Protein AF-A0A8D8I7S5-F1 (afdb_monomer_lite)

Structure (mmCIF, N/CA/C/O backbone):
data_AF-A0A8D8I7S5-F1
#
_entry.id   AF-A0A8D8I7S5-F1
#
loop_
_atom_site.group_PDB
_atom_site.id
_atom_site.type_symbol
_atom_site.label_atom_id
_atom_site.label_alt_id
_atom_site.label_comp_id
_atom_site.label_asym_id
_atom_site.label_entity_id
_atom_site.label_seq_id
_atom_site.pdbx_PDB_ins_code
_atom_site.Cartn_x
_atom_site.Cartn_y
_atom_site.Cartn_z
_atom_site.occupancy
_atom_site.B_iso_or_equiv
_atom_site.auth_seq_id
_atom_site.auth_comp_id
_atom_site.auth_asym_id
_atom_site.auth_atom_id
_atom_site.pdbx_PDB_model_num
ATOM 1 N N . MET A 1 1 ? 50.660 18.533 -32.982 1.00 41.81 1 MET A N 1
ATOM 2 C CA . MET A 1 1 ? 51.130 17.222 -33.464 1.00 41.81 1 MET A CA 1
ATOM 3 C C . MET A 1 1 ? 51.616 17.442 -34.878 1.00 41.81 1 MET A C 1
ATOM 5 O O . MET A 1 1 ? 50.809 17.515 -35.797 1.00 41.81 1 MET A O 1
ATOM 9 N N . ASP A 1 2 ? 52.911 17.712 -34.983 1.00 42.00 2 ASP A N 1
ATOM 10 C CA . ASP A 1 2 ? 53.654 17.982 -36.212 1.00 42.00 2 ASP A CA 1
ATOM 11 C C . ASP A 1 2 ? 53.685 16.756 -37.144 1.00 42.00 2 ASP A C 1
ATOM 13 O O . ASP A 1 2 ? 53.587 15.625 -36.659 1.00 42.00 2 ASP A O 1
ATOM 17 N N . PRO A 1 3 ? 53.847 16.930 -38.469 1.00 50.28 3 PRO A N 1
ATOM 18 C CA . PRO A 1 3 ? 54.167 15.818 -39.353 1.00 50.28 3 PRO A CA 1
ATOM 19 C C . PRO A 1 3 ? 55.664 15.472 -39.234 1.00 50.28 3 PRO A C 1
ATOM 21 O O . PRO A 1 3 ? 56.493 16.382 -39.147 1.00 50.28 3 PRO A O 1
ATOM 24 N N . PRO A 1 4 ? 56.060 14.187 -39.267 1.00 52.94 4 PRO A N 1
ATOM 25 C CA . PRO A 1 4 ? 57.466 13.832 -39.286 1.00 52.94 4 PRO A CA 1
ATOM 26 C C . PRO A 1 4 ? 58.038 14.032 -40.690 1.00 52.94 4 PRO A C 1
ATOM 28 O O . PRO A 1 4 ? 57.607 13.425 -41.672 1.00 52.94 4 PRO A O 1
ATOM 31 N N . SER A 1 5 ? 59.065 14.868 -40.756 1.00 45.03 5 SER A N 1
ATOM 32 C CA . SER A 1 5 ? 60.073 14.893 -41.806 1.00 45.03 5 SER A CA 1
ATOM 33 C C . SER A 1 5 ? 60.711 13.506 -41.921 1.00 45.03 5 SER A C 1
ATOM 35 O O . SER A 1 5 ? 61.225 12.973 -40.940 1.00 45.03 5 SER A O 1
ATOM 37 N N . SER A 1 6 ? 60.717 12.915 -43.112 1.00 48.84 6 SER A N 1
ATOM 38 C CA . SER A 1 6 ? 61.548 11.748 -43.420 1.00 48.84 6 SER A CA 1
ATOM 39 C C . SER A 1 6 ? 62.322 12.023 -44.698 1.00 48.84 6 SER A C 1
ATOM 41 O O . SER A 1 6 ? 61.840 11.858 -45.813 1.00 48.84 6 SER A O 1
ATOM 43 N N . THR A 1 7 ? 63.541 12.508 -44.495 1.00 42.69 7 THR A N 1
ATOM 44 C CA . THR A 1 7 ? 64.638 12.453 -45.454 1.00 42.69 7 THR A CA 1
ATOM 45 C C . THR A 1 7 ? 65.038 10.996 -45.670 1.00 42.69 7 THR A C 1
ATOM 47 O O . THR A 1 7 ? 65.404 10.302 -44.723 1.00 42.69 7 THR A O 1
ATOM 50 N N . SER A 1 8 ? 65.020 10.538 -46.916 1.00 37.44 8 SER A N 1
ATOM 51 C CA . SER A 1 8 ? 65.757 9.351 -47.350 1.00 37.44 8 SER A CA 1
ATOM 52 C C . SER A 1 8 ? 66.456 9.702 -48.653 1.00 37.44 8 SER A C 1
ATOM 54 O O . SER A 1 8 ? 65.842 9.874 -49.701 1.00 37.44 8 SER A O 1
ATOM 56 N N . SER A 1 9 ? 67.756 9.920 -48.522 1.00 43.44 9 SER A N 1
ATOM 57 C CA . SER A 1 9 ? 68.721 10.058 -49.597 1.00 43.44 9 SER A CA 1
ATOM 58 C C . SER A 1 9 ? 69.155 8.668 -50.050 1.00 43.44 9 SER A C 1
ATOM 60 O O . SER A 1 9 ? 69.843 7.979 -49.302 1.00 43.44 9 SER A O 1
ATOM 62 N N . GLU A 1 10 ? 68.813 8.299 -51.281 1.00 41.81 10 GLU A N 1
ATOM 63 C CA . GLU A 1 10 ? 69.482 7.232 -52.023 1.00 41.81 10 GLU A CA 1
ATOM 64 C C . GLU A 1 10 ? 69.992 7.815 -53.345 1.00 41.81 10 GLU A C 1
ATOM 66 O O . GLU A 1 10 ? 69.226 8.243 -54.210 1.00 41.81 10 GLU A O 1
ATOM 71 N N . GLN A 1 11 ? 71.318 7.886 -53.464 1.00 45.81 11 GLN A N 1
ATOM 72 C CA . GLN A 1 11 ? 72.000 7.948 -54.748 1.00 45.81 11 GLN A CA 1
ATOM 73 C C . GLN A 1 11 ? 71.888 6.565 -55.393 1.00 45.81 11 GLN A C 1
ATOM 75 O O . GLN A 1 11 ? 72.398 5.600 -54.832 1.00 45.81 11 GLN A O 1
ATOM 80 N N . ASP A 1 12 ? 71.311 6.484 -56.590 1.00 39.25 12 ASP A N 1
ATOM 81 C CA . ASP A 1 12 ? 71.663 5.423 -57.528 1.00 39.25 12 ASP A CA 1
ATOM 82 C C . ASP A 1 12 ? 71.758 5.970 -58.960 1.00 39.25 12 ASP A C 1
ATOM 84 O O . ASP A 1 12 ? 70.989 6.814 -59.420 1.00 39.25 12 ASP A O 1
ATOM 88 N N . SER A 1 13 ? 72.816 5.497 -59.595 1.00 41.94 13 SER A N 1
ATOM 89 C CA . SER A 1 13 ? 73.336 5.688 -60.936 1.00 41.94 13 SER A CA 1
ATOM 90 C C . SER A 1 13 ? 72.348 6.092 -62.048 1.00 41.94 13 SER A C 1
ATOM 92 O O . SER A 1 13 ? 71.345 5.449 -62.355 1.00 41.94 13 SER A O 1
ATOM 94 N N . GLY A 1 14 ? 72.720 7.165 -62.754 1.00 45.75 14 GLY A N 1
ATOM 95 C CA . GLY A 1 14 ? 72.076 7.632 -63.977 1.00 45.75 14 GLY A CA 1
ATOM 96 C C . GLY A 1 14 ? 72.322 6.707 -65.170 1.00 45.75 14 GLY A C 1
ATOM 97 O O . GLY A 1 14 ? 73.132 7.012 -66.039 1.00 45.75 14 GLY A O 1
ATOM 98 N N . ALA A 1 15 ? 71.559 5.623 -65.267 1.00 48.97 15 ALA A N 1
ATOM 99 C CA . ALA A 1 15 ? 71.174 5.071 -66.559 1.00 48.97 15 ALA A CA 1
ATOM 100 C C . ALA A 1 15 ? 69.900 5.802 -67.001 1.00 48.97 15 ALA A C 1
ATOM 102 O O . ALA A 1 15 ? 68.868 5.709 -66.334 1.00 48.97 15 ALA A O 1
ATOM 103 N N . LYS A 1 16 ? 69.950 6.549 -68.115 1.00 54.25 16 LYS A N 1
ATOM 104 C CA . LYS A 1 16 ? 68.737 7.062 -68.773 1.00 54.25 16 LYS A CA 1
ATOM 105 C C . LYS A 1 16 ? 67.875 5.850 -69.132 1.00 54.25 16 LYS A C 1
ATOM 107 O O . LYS A 1 16 ? 68.106 5.221 -70.160 1.00 54.25 16 LYS A O 1
ATOM 112 N N . LYS A 1 17 ? 66.926 5.480 -68.265 1.00 58.22 17 LYS A N 1
ATOM 113 C CA . LYS A 1 17 ? 65.910 4.475 -68.582 1.00 58.22 17 LYS A CA 1
ATOM 114 C C . LYS A 1 17 ? 65.211 4.990 -69.835 1.00 58.22 17 LYS A C 1
ATOM 116 O O . LYS A 1 17 ? 64.560 6.031 -69.764 1.00 58.22 17 LYS A O 1
ATOM 121 N N . ALA A 1 18 ? 65.425 4.316 -70.970 1.00 64.31 18 ALA A N 1
ATOM 122 C CA . ALA A 1 18 ? 64.703 4.592 -72.207 1.00 64.31 18 ALA A CA 1
ATOM 123 C C . ALA A 1 18 ? 63.224 4.721 -71.844 1.00 64.31 18 ALA A C 1
ATOM 125 O O . ALA A 1 18 ? 62.710 3.887 -71.083 1.00 64.31 18 ALA A O 1
ATOM 126 N N . SER A 1 19 ? 62.572 5.801 -72.280 1.00 69.88 19 SER A N 1
ATOM 127 C CA . SER A 1 19 ? 61.189 6.014 -71.893 1.00 69.88 19 SER A CA 1
ATOM 128 C C . SER A 1 19 ? 60.391 4.793 -72.356 1.00 69.88 19 SER A C 1
ATOM 130 O O . SER A 1 19 ? 60.697 4.214 -73.405 1.00 69.88 19 SER A O 1
ATOM 132 N N . PRO A 1 20 ? 59.360 4.365 -71.609 1.00 68.38 20 PRO A N 1
ATOM 133 C CA . PRO A 1 20 ? 58.564 3.187 -71.955 1.00 68.38 20 PRO A CA 1
ATOM 134 C C . PRO A 1 20 ? 57.913 3.256 -73.347 1.00 68.38 20 PRO A C 1
ATOM 136 O O . PRO A 1 20 ? 57.238 2.303 -73.745 1.00 68.38 20 PRO A O 1
ATOM 139 N N . PHE A 1 21 ? 58.051 4.385 -74.040 1.00 75.69 21 PHE A N 1
ATOM 140 C CA . PHE A 1 21 ? 57.517 4.692 -75.352 1.00 75.69 21 PHE A CA 1
ATOM 141 C C . PHE A 1 21 ? 58.598 4.816 -76.443 1.00 75.69 21 PHE A C 1
ATOM 143 O O . PHE A 1 21 ? 58.245 4.773 -77.616 1.00 75.69 21 PHE A O 1
ATOM 150 N N . ASP A 1 22 ? 59.888 4.908 -76.088 1.00 75.06 22 ASP A N 1
ATOM 151 C CA . ASP A 1 22 ? 60.973 5.300 -77.012 1.00 75.06 22 ASP A CA 1
ATOM 152 C C . ASP A 1 22 ? 61.321 4.228 -78.062 1.00 75.06 22 ASP A C 1
ATOM 154 O O . ASP A 1 22 ? 61.833 4.558 -79.126 1.00 75.06 22 ASP A O 1
ATOM 158 N N . ASN A 1 23 ? 60.998 2.956 -77.799 1.00 71.94 23 ASN A N 1
ATOM 159 C CA . ASN A 1 23 ? 61.255 1.825 -78.707 1.00 71.94 23 ASN A CA 1
ATOM 160 C C . ASN A 1 23 ? 59.983 1.289 -79.400 1.00 71.94 23 ASN A C 1
ATOM 162 O O . ASN A 1 23 ? 60.001 0.183 -79.941 1.00 71.94 23 ASN A O 1
ATOM 166 N N . LEU A 1 24 ? 58.858 2.015 -79.349 1.00 78.12 24 LEU A N 1
ATOM 167 C CA . LEU A 1 24 ? 57.583 1.569 -79.928 1.00 78.12 24 LEU A CA 1
ATOM 168 C C . LEU A 1 24 ? 57.337 2.196 -81.306 1.00 78.12 24 LEU A C 1
ATOM 170 O O . LEU A 1 24 ? 57.455 3.407 -81.482 1.00 78.12 24 LEU A O 1
ATOM 174 N N . GLY A 1 25 ? 56.904 1.380 -82.272 1.00 80.50 25 GLY A N 1
ATOM 175 C CA . GLY A 1 25 ? 56.315 1.884 -83.514 1.00 80.50 25 GLY A CA 1
ATOM 176 C C . GLY A 1 25 ? 54.975 2.586 -83.255 1.00 80.50 25 GLY A C 1
ATOM 177 O O . GLY A 1 25 ? 54.338 2.380 -82.220 1.00 80.50 25 GLY A O 1
ATOM 178 N N . ARG A 1 26 ? 54.512 3.401 -84.213 1.00 83.38 26 ARG A N 1
ATOM 179 C CA . ARG A 1 26 ? 53.273 4.200 -84.102 1.00 83.38 26 ARG A CA 1
ATOM 180 C C . ARG A 1 26 ? 52.069 3.390 -83.601 1.00 83.38 26 ARG A C 1
ATOM 182 O O . ARG A 1 26 ? 51.351 3.854 -82.718 1.00 83.38 26 ARG A O 1
ATOM 189 N N . ASP A 1 27 ? 51.860 2.188 -84.129 1.00 85.44 27 ASP A N 1
ATOM 190 C CA . ASP A 1 27 ? 50.697 1.362 -83.780 1.00 85.44 27 ASP A CA 1
ATOM 191 C C . ASP A 1 27 ? 50.785 0.768 -82.369 1.00 85.44 27 ASP A C 1
ATOM 193 O O . ASP A 1 27 ? 49.776 0.688 -81.663 1.00 85.44 27 ASP A O 1
ATOM 197 N N . ASP A 1 28 ? 51.983 0.409 -81.907 1.00 86.12 28 ASP A N 1
ATOM 198 C CA . ASP A 1 28 ? 52.177 -0.124 -80.556 1.00 86.12 28 ASP A CA 1
ATOM 199 C C . ASP A 1 28 ? 52.129 0.979 -79.497 1.00 86.12 28 ASP A C 1
ATOM 201 O O . ASP A 1 28 ? 51.603 0.766 -78.400 1.00 86.12 28 ASP A O 1
ATOM 205 N N . LEU A 1 29 ? 52.562 2.193 -79.851 1.00 87.06 29 LEU A N 1
ATOM 206 C CA . LEU A 1 29 ? 52.345 3.384 -79.037 1.00 87.06 29 LEU A CA 1
ATOM 207 C C . LEU A 1 29 ? 50.843 3.659 -78.856 1.00 87.06 29 LEU A C 1
ATOM 209 O O . LEU A 1 29 ? 50.379 3.836 -77.730 1.00 87.06 29 LEU A O 1
ATOM 213 N N . VAL A 1 30 ? 50.056 3.604 -79.938 1.00 87.88 30 VAL A N 1
ATOM 214 C CA . VAL A 1 30 ? 48.593 3.775 -79.883 1.00 87.88 30 VAL A CA 1
ATOM 215 C C . VAL A 1 30 ? 47.930 2.701 -79.015 1.00 87.88 30 VAL A C 1
ATOM 217 O O . VAL A 1 30 ? 47.078 3.031 -78.186 1.00 87.88 30 VAL A O 1
ATOM 220 N N . LYS A 1 31 ? 48.323 1.425 -79.145 1.00 89.00 31 LYS A N 1
ATOM 221 C CA . LYS A 1 31 ? 47.815 0.341 -78.282 1.00 89.00 31 LYS A CA 1
ATOM 222 C C . LYS A 1 31 ? 48.128 0.597 -76.809 1.00 89.00 31 LYS A C 1
ATOM 224 O O . LYS A 1 31 ? 47.247 0.437 -75.964 1.00 89.00 31 LYS A O 1
ATOM 229 N N . LYS A 1 32 ? 49.346 1.044 -76.493 1.00 89.94 32 LYS A N 1
ATOM 230 C CA . LYS A 1 32 ? 49.762 1.344 -75.117 1.00 89.94 32 LYS A CA 1
ATOM 231 C C . LYS A 1 32 ? 48.997 2.531 -74.531 1.00 89.94 32 LYS A C 1
ATOM 233 O O . LYS A 1 32 ? 48.517 2.440 -73.403 1.00 89.94 32 LYS A O 1
ATOM 238 N N . CYS A 1 33 ? 48.795 3.597 -75.305 1.00 90.69 33 CYS A N 1
ATOM 239 C CA . CYS A 1 33 ? 47.968 4.736 -74.901 1.00 90.69 33 CYS A CA 1
ATOM 240 C C . CYS A 1 33 ? 46.504 4.335 -74.663 1.00 90.69 33 CYS A C 1
ATOM 242 O O . CYS A 1 33 ? 45.917 4.755 -73.668 1.00 90.69 33 CYS A O 1
ATOM 244 N N . ARG A 1 34 ? 45.922 3.473 -75.512 1.00 91.50 34 ARG A N 1
ATOM 245 C CA . ARG A 1 34 ? 44.573 2.919 -75.283 1.00 91.50 34 ARG A CA 1
ATOM 246 C C . ARG A 1 34 ? 44.507 2.067 -74.013 1.00 91.50 34 ARG A C 1
ATOM 248 O O . ARG A 1 34 ? 43.542 2.181 -73.265 1.00 91.50 34 ARG A O 1
ATOM 255 N N . GLY A 1 35 ? 45.533 1.257 -73.743 1.00 93.31 35 GLY A N 1
ATOM 256 C CA . GLY A 1 35 ? 45.635 0.469 -72.512 1.00 93.31 35 GLY A CA 1
ATOM 257 C C . GLY A 1 35 ? 45.687 1.343 -71.256 1.00 93.31 35 GLY A C 1
ATOM 258 O O . GLY A 1 35 ? 44.913 1.128 -70.326 1.00 93.31 35 GLY A O 1
ATOM 259 N N . LEU A 1 36 ? 46.535 2.377 -71.253 1.00 93.00 36 LEU A N 1
ATOM 260 C CA . LEU A 1 36 ? 46.626 3.345 -70.154 1.00 93.00 36 LEU A CA 1
ATOM 261 C C . LEU A 1 36 ? 45.322 4.124 -69.959 1.00 93.00 36 LEU A C 1
ATOM 263 O O . LEU A 1 36 ? 44.901 4.323 -68.822 1.00 93.00 36 LEU A O 1
ATOM 267 N N . LEU A 1 37 ? 44.649 4.508 -71.048 1.00 94.19 37 LEU A N 1
ATOM 268 C CA . LEU A 1 37 ? 43.337 5.150 -70.984 1.00 94.19 37 LEU A CA 1
ATOM 269 C C . LEU A 1 37 ? 42.291 4.227 -70.344 1.00 94.19 37 LEU A C 1
ATOM 271 O O . LEU A 1 37 ? 41.546 4.667 -69.473 1.00 94.19 37 LEU A O 1
ATOM 275 N N . GLY A 1 38 ? 42.267 2.945 -70.720 1.00 96.12 38 GLY A N 1
ATOM 276 C CA . GLY A 1 38 ? 41.370 1.957 -70.118 1.00 96.12 38 GLY A CA 1
ATOM 277 C C . GLY A 1 38 ? 41.642 1.738 -68.626 1.00 96.12 38 GLY A C 1
ATOM 278 O O . GLY A 1 38 ? 40.706 1.633 -67.836 1.00 96.12 38 GLY A O 1
ATOM 279 N N . ILE A 1 39 ? 42.914 1.727 -68.214 1.00 94.88 39 ILE A N 1
ATOM 280 C CA . ILE A 1 39 ? 43.300 1.653 -66.796 1.00 94.88 39 ILE A CA 1
ATOM 281 C C . ILE A 1 39 ? 42.855 2.916 -66.049 1.00 94.88 39 ILE A C 1
ATOM 283 O O . ILE A 1 39 ? 42.260 2.810 -64.980 1.00 94.88 39 ILE A O 1
ATOM 287 N N . ALA A 1 40 ? 43.081 4.103 -66.618 1.00 95.19 40 ALA A N 1
ATOM 288 C CA . ALA A 1 40 ? 42.669 5.370 -66.019 1.00 95.19 40 ALA A CA 1
ATOM 289 C C . ALA A 1 40 ? 41.142 5.471 -65.865 1.00 95.19 40 ALA A C 1
ATOM 291 O O . ALA A 1 40 ? 40.659 5.933 -64.833 1.00 95.19 40 ALA A O 1
ATOM 292 N N . GLN A 1 41 ? 40.375 4.994 -66.852 1.00 96.25 41 GLN A N 1
ATOM 293 C CA . GLN A 1 41 ? 38.913 4.919 -66.770 1.00 96.25 41 GLN A CA 1
ATOM 294 C C . GLN A 1 41 ? 38.454 3.988 -65.642 1.00 96.25 41 GLN A C 1
ATOM 296 O O . GLN A 1 41 ? 37.620 4.391 -64.836 1.00 96.25 41 GLN A O 1
ATOM 301 N N . LYS A 1 42 ? 39.041 2.788 -65.530 1.00 96.69 42 LYS A N 1
ATOM 302 C CA . LYS A 1 42 ? 38.743 1.852 -64.430 1.00 96.69 42 LYS A CA 1
ATOM 303 C C . LYS A 1 42 ? 39.116 2.425 -63.061 1.00 96.69 42 LYS A C 1
ATOM 305 O O . LYS A 1 42 ? 38.352 2.280 -62.116 1.00 96.69 42 LYS A O 1
ATOM 310 N N . ALA A 1 43 ? 40.254 3.110 -62.955 1.00 95.69 43 ALA A N 1
ATOM 311 C CA . ALA A 1 43 ? 40.675 3.765 -61.718 1.00 95.69 43 ALA A CA 1
ATOM 312 C C . ALA A 1 43 ? 39.731 4.912 -61.321 1.00 95.69 43 ALA A C 1
ATOM 314 O O . ALA A 1 43 ? 39.419 5.065 -60.142 1.00 95.69 43 ALA A O 1
ATOM 315 N N . LYS A 1 44 ? 39.241 5.692 -62.297 1.00 97.00 44 LYS A N 1
ATOM 316 C CA . LYS A 1 44 ? 38.218 6.717 -62.057 1.00 97.00 44 LYS A CA 1
ATOM 317 C C . LYS A 1 44 ? 36.920 6.086 -61.553 1.00 97.00 44 LYS A C 1
ATOM 319 O O . LYS A 1 44 ? 36.420 6.521 -60.527 1.00 97.00 44 LYS A O 1
ATOM 324 N N . GLN A 1 45 ? 36.427 5.047 -62.225 1.00 97.00 45 GLN A N 1
ATOM 325 C CA . GLN A 1 45 ? 35.210 4.352 -61.811 1.00 97.00 45 GLN A CA 1
ATOM 326 C C . GLN A 1 45 ? 35.331 3.799 -60.382 1.00 97.00 45 GLN A C 1
ATOM 328 O O . GLN A 1 45 ? 34.472 4.077 -59.554 1.00 97.00 45 GLN A O 1
ATOM 333 N N . ALA A 1 46 ? 36.427 3.105 -60.061 1.00 96.81 46 ALA A N 1
ATOM 334 C CA . ALA A 1 46 ? 36.659 2.576 -58.715 1.00 96.81 46 ALA A CA 1
ATOM 335 C C . ALA A 1 46 ? 36.754 3.685 -57.651 1.00 96.81 46 ALA A C 1
ATOM 337 O O . ALA A 1 46 ? 36.297 3.514 -56.522 1.00 96.81 46 ALA A O 1
ATOM 338 N N . LYS A 1 47 ? 37.334 4.842 -57.999 1.00 97.62 47 LYS A N 1
ATOM 339 C CA . LYS A 1 47 ? 37.357 6.015 -57.120 1.00 97.62 47 LYS A CA 1
ATOM 340 C C . LYS A 1 47 ? 35.949 6.563 -56.889 1.00 97.62 47 LYS A C 1
ATOM 342 O O . LYS A 1 47 ? 35.618 6.844 -55.743 1.00 97.62 47 LYS A O 1
ATOM 347 N N . ASP A 1 48 ? 35.157 6.722 -57.946 1.00 97.12 48 ASP A N 1
ATOM 348 C CA . ASP A 1 48 ? 33.792 7.250 -57.865 1.00 97.12 48 ASP A CA 1
ATOM 349 C C . ASP A 1 48 ? 32.902 6.308 -57.021 1.00 97.12 48 ASP A C 1
ATOM 351 O O . ASP A 1 48 ? 32.187 6.766 -56.130 1.00 97.12 48 ASP A O 1
ATOM 355 N N . GLU A 1 49 ? 33.023 4.988 -57.212 1.00 97.06 49 GLU A N 1
ATOM 356 C CA . GLU A 1 49 ? 32.345 3.960 -56.403 1.00 97.06 49 GLU A CA 1
ATOM 357 C C . GLU A 1 49 ? 32.766 4.024 -54.924 1.00 97.06 49 GLU A C 1
ATOM 359 O O . GLU A 1 49 ? 31.915 4.104 -54.038 1.00 97.06 49 GLU A O 1
ATOM 364 N N . CYS A 1 50 ? 34.072 4.090 -54.645 1.00 96.25 50 CYS A N 1
ATOM 365 C CA . CYS A 1 50 ? 34.600 4.216 -53.284 1.00 96.25 50 CYS A CA 1
ATOM 366 C C . CYS A 1 50 ? 34.153 5.522 -52.601 1.00 96.25 50 CYS A C 1
ATOM 368 O O . CYS A 1 50 ? 33.853 5.539 -51.406 1.00 96.25 50 CYS A O 1
ATOM 370 N N . GLN A 1 51 ? 34.073 6.629 -53.344 1.00 97.12 51 GLN A N 1
ATOM 371 C CA . GLN A 1 51 ? 33.577 7.900 -52.815 1.00 97.12 51 GLN A CA 1
ATOM 372 C C . GLN A 1 51 ? 32.097 7.824 -52.435 1.00 97.12 51 GLN A C 1
ATOM 374 O O . GLN A 1 51 ? 31.715 8.331 -51.378 1.00 97.12 51 GLN A O 1
ATOM 379 N N . GLU A 1 52 ? 31.280 7.169 -53.254 1.00 97.25 52 GLU A N 1
ATOM 380 C CA . GLU A 1 52 ? 29.860 6.987 -52.971 1.00 97.25 52 GLU A CA 1
ATOM 381 C C . GLU A 1 52 ? 29.627 6.037 -51.786 1.00 97.25 52 GLU A C 1
ATOM 383 O O . GLU A 1 52 ? 28.791 6.315 -50.924 1.00 97.25 52 GLU A O 1
ATOM 388 N N . GLU A 1 53 ? 30.402 4.956 -51.669 1.00 97.12 53 GLU A N 1
ATOM 389 C CA . GLU A 1 53 ? 30.382 4.097 -50.478 1.00 97.12 53 GLU A CA 1
ATOM 390 C C . GLU A 1 53 ? 30.814 4.856 -49.219 1.00 97.12 53 GLU A C 1
ATOM 392 O O . GLU A 1 53 ? 30.164 4.749 -48.179 1.00 97.12 53 GLU A O 1
ATOM 397 N N . ASN A 1 54 ? 31.855 5.689 -49.307 1.00 96.81 54 ASN A N 1
ATOM 398 C CA . ASN A 1 54 ? 32.295 6.518 -48.187 1.00 96.81 54 ASN A CA 1
ATOM 399 C C . ASN A 1 54 ? 31.202 7.498 -47.737 1.00 96.81 54 ASN A C 1
ATOM 401 O O . ASN A 1 54 ? 31.011 7.698 -46.536 1.00 96.81 54 ASN A O 1
ATOM 405 N N . ARG A 1 55 ? 30.466 8.084 -48.691 1.00 98.00 55 ARG A N 1
ATOM 406 C CA . ARG A 1 55 ? 29.314 8.950 -48.410 1.00 98.00 55 ARG A CA 1
ATOM 407 C C . ARG A 1 55 ? 28.216 8.180 -47.676 1.00 98.00 55 ARG A C 1
ATOM 409 O O . ARG A 1 55 ? 27.792 8.615 -46.609 1.00 98.00 55 ARG A O 1
ATOM 416 N N . LYS A 1 56 ? 27.828 7.006 -48.184 1.00 98.00 56 LYS A N 1
ATOM 417 C CA . LYS A 1 56 ? 26.808 6.144 -47.559 1.00 98.00 56 LYS A CA 1
ATOM 418 C C . LYS A 1 56 ? 27.197 5.702 -46.150 1.00 98.00 56 LYS A C 1
ATOM 420 O O . LYS A 1 56 ? 26.368 5.757 -45.247 1.00 98.00 56 LYS A O 1
ATOM 425 N N . LEU A 1 57 ? 28.450 5.298 -45.939 1.00 97.38 57 LEU A N 1
ATOM 426 C CA . LEU A 1 57 ? 28.940 4.889 -44.620 1.00 97.38 57 LEU A CA 1
ATOM 427 C C . LEU A 1 57 ? 28.899 6.044 -43.613 1.00 97.38 57 LEU A C 1
ATOM 429 O O . LEU A 1 57 ? 28.526 5.835 -42.463 1.00 97.38 57 LEU A O 1
ATOM 433 N N . LYS A 1 58 ? 29.228 7.269 -44.038 1.00 97.81 58 LYS A N 1
ATOM 434 C CA . LYS A 1 58 ? 29.112 8.462 -43.185 1.00 97.81 58 LYS A CA 1
ATOM 435 C C . LYS A 1 58 ? 27.664 8.773 -42.815 1.00 97.81 58 LYS A C 1
ATOM 437 O O . LYS A 1 58 ? 27.395 9.091 -41.662 1.00 97.81 58 LYS A O 1
ATOM 442 N N . GLU A 1 59 ? 26.739 8.655 -43.763 1.00 97.44 59 GLU A N 1
ATOM 443 C CA . GLU A 1 59 ? 25.306 8.848 -43.508 1.00 97.44 59 GLU A CA 1
ATOM 444 C C . GLU A 1 59 ? 24.759 7.795 -42.535 1.00 97.44 59 GLU A C 1
ATOM 446 O O . GLU A 1 59 ? 24.064 8.137 -41.580 1.00 97.44 59 GLU A O 1
ATOM 451 N N . GLN A 1 60 ? 25.130 6.524 -42.716 1.00 97.75 60 GLN A N 1
ATOM 452 C CA . GLN A 1 60 ? 24.760 5.448 -41.793 1.00 97.75 60 GLN A CA 1
ATOM 453 C C . GLN A 1 60 ? 25.342 5.658 -40.394 1.00 97.75 60 GLN A C 1
ATOM 455 O O . GLN A 1 60 ? 24.645 5.426 -39.408 1.00 97.75 60 GLN A O 1
ATOM 460 N N . LEU A 1 61 ? 26.591 6.122 -40.298 1.00 97.31 61 LEU A N 1
ATOM 461 C CA . LEU A 1 61 ? 27.220 6.428 -39.017 1.00 97.31 61 LEU A CA 1
ATOM 462 C C . LEU A 1 61 ? 26.472 7.551 -38.291 1.00 97.31 61 LEU A C 1
ATOM 464 O O . LEU A 1 61 ? 26.147 7.397 -37.118 1.00 97.31 61 LEU A O 1
ATOM 468 N N . ALA A 1 62 ? 26.129 8.632 -38.997 1.00 97.88 62 ALA A N 1
ATOM 469 C CA . ALA A 1 62 ? 25.363 9.736 -38.425 1.00 97.88 62 ALA A CA 1
ATOM 470 C C . ALA A 1 62 ? 23.980 9.275 -37.928 1.00 97.88 62 ALA A C 1
ATOM 472 O O . ALA A 1 62 ? 23.576 9.608 -36.814 1.00 97.88 62 ALA A O 1
ATOM 473 N N . LEU A 1 63 ? 23.274 8.450 -38.710 1.00 97.81 63 LEU A N 1
ATOM 474 C CA . LEU A 1 63 ? 21.998 7.863 -38.291 1.00 97.81 63 LEU A CA 1
ATOM 475 C C . LEU A 1 63 ? 22.161 6.994 -37.038 1.00 97.81 63 LEU A C 1
ATOM 477 O O . LEU A 1 63 ? 21.409 7.154 -36.078 1.00 97.81 63 LEU A O 1
ATOM 481 N N . ALA A 1 64 ? 23.172 6.126 -37.005 1.00 97.31 64 ALA A N 1
ATOM 482 C CA . ALA A 1 64 ? 23.449 5.280 -35.849 1.00 97.31 64 ALA A CA 1
ATOM 483 C C . ALA A 1 64 ? 23.783 6.101 -34.591 1.00 97.31 64 ALA A C 1
ATOM 485 O O . ALA A 1 64 ? 23.335 5.758 -33.497 1.00 97.31 64 ALA A O 1
ATOM 486 N N . GLU A 1 65 ? 24.526 7.201 -34.728 1.00 97.38 65 GLU A N 1
ATOM 487 C CA . GLU A 1 65 ? 24.831 8.109 -33.619 1.00 97.38 65 GLU A CA 1
ATOM 488 C C . GLU A 1 65 ? 23.571 8.794 -33.081 1.00 97.38 65 GLU A C 1
ATOM 490 O O . GLU A 1 65 ? 23.354 8.789 -31.867 1.00 97.38 65 GLU A O 1
ATOM 495 N N . THR A 1 66 ? 22.705 9.303 -33.963 1.00 97.38 66 THR A N 1
ATOM 496 C CA . THR A 1 66 ? 21.433 9.921 -33.549 1.00 97.38 66 THR A CA 1
ATOM 497 C C . THR A 1 66 ? 20.497 8.923 -32.863 1.00 97.38 66 THR A C 1
ATOM 499 O O . THR A 1 66 ? 19.935 9.227 -31.806 1.00 97.38 66 THR A O 1
ATOM 502 N N . GLN A 1 67 ? 20.389 7.698 -33.388 1.00 97.50 67 GLN A N 1
ATOM 50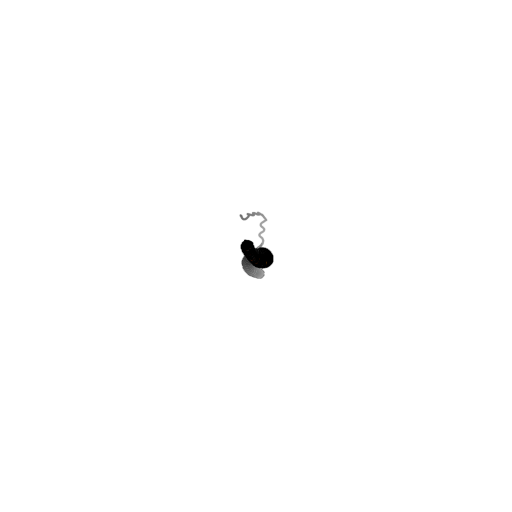3 C CA . GLN A 1 67 ? 19.588 6.648 -32.762 1.00 97.50 67 GLN A CA 1
ATOM 504 C C . GLN A 1 67 ? 20.144 6.279 -31.385 1.00 97.50 67 GLN A C 1
ATOM 506 O O . GLN A 1 67 ? 19.404 6.234 -30.408 1.00 97.50 67 GLN A O 1
ATOM 511 N N . LYS A 1 68 ? 21.466 6.112 -31.272 1.00 97.94 68 LYS A N 1
ATOM 512 C CA . LYS A 1 68 ? 22.131 5.822 -29.997 1.00 97.94 68 LYS A CA 1
ATOM 513 C C . LYS A 1 68 ? 21.866 6.906 -28.950 1.00 97.94 68 LYS A C 1
ATOM 515 O O . LYS A 1 68 ? 21.707 6.589 -27.770 1.00 97.94 68 LYS A O 1
ATOM 520 N N . THR A 1 69 ? 21.841 8.180 -29.346 1.00 97.50 69 THR A N 1
ATOM 521 C CA . THR A 1 69 ? 21.498 9.269 -28.421 1.00 97.50 69 THR A CA 1
ATOM 522 C C . THR A 1 69 ? 20.043 9.199 -27.966 1.00 97.50 69 THR A C 1
ATOM 524 O O . THR A 1 69 ? 19.798 9.296 -26.763 1.00 97.50 69 THR A O 1
ATOM 527 N N . ALA A 1 70 ? 19.107 8.932 -28.880 1.00 97.56 70 ALA A N 1
ATOM 528 C CA . ALA A 1 70 ? 17.690 8.784 -28.555 1.00 97.56 70 ALA A CA 1
ATOM 529 C C . ALA A 1 70 ? 17.436 7.585 -27.623 1.00 97.56 70 ALA A C 1
ATOM 531 O O . ALA A 1 70 ? 16.737 7.714 -26.618 1.00 97.56 70 ALA A O 1
ATOM 532 N N . ASP A 1 71 ? 18.073 6.441 -27.883 1.00 97.69 71 ASP A N 1
ATOM 533 C CA . ASP A 1 71 ? 17.959 5.246 -27.041 1.00 97.69 71 ASP A CA 1
ATOM 534 C C . ASP A 1 71 ? 18.486 5.505 -25.625 1.00 97.69 71 ASP A C 1
ATOM 536 O O . ASP A 1 71 ? 17.883 5.083 -24.637 1.00 97.69 71 ASP A O 1
ATOM 540 N N . LYS A 1 72 ? 19.592 6.251 -25.499 1.00 98.12 72 LYS A N 1
ATOM 541 C CA . LYS A 1 72 ? 20.149 6.637 -24.194 1.00 98.12 72 LYS A CA 1
ATOM 542 C C . L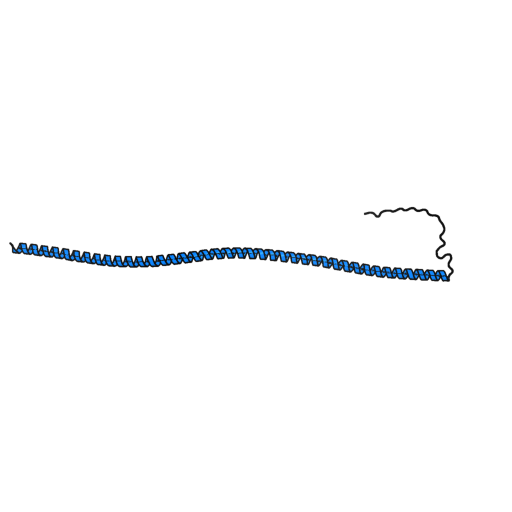YS A 1 72 ? 19.194 7.538 -23.407 1.00 98.12 72 LYS A C 1
ATOM 544 O O . LYS A 1 72 ? 19.139 7.447 -22.181 1.00 98.12 72 LYS A O 1
ATOM 549 N N . GLU A 1 73 ? 18.481 8.434 -24.078 1.00 97.56 73 GLU A N 1
ATOM 550 C CA . GLU A 1 73 ? 17.463 9.283 -23.449 1.00 97.56 73 GLU A CA 1
ATOM 551 C C . GLU A 1 73 ? 16.229 8.477 -23.045 1.00 97.56 73 GLU A C 1
ATOM 553 O O . GLU A 1 73 ? 15.767 8.609 -21.912 1.00 97.56 73 GLU A O 1
ATOM 558 N N . CYS A 1 74 ? 15.762 7.573 -23.908 1.00 97.69 74 CYS A N 1
ATOM 559 C CA . CYS A 1 74 ? 14.657 6.668 -23.606 1.00 97.69 74 CYS A CA 1
ATOM 560 C C . CYS A 1 74 ? 14.964 5.777 -22.392 1.00 97.69 74 CYS A C 1
ATOM 562 O O . CYS A 1 74 ? 14.155 5.689 -21.468 1.00 97.69 74 CYS A O 1
ATOM 564 N N . LEU A 1 75 ? 16.161 5.183 -22.342 1.00 98.19 75 LEU A N 1
ATOM 565 C CA . LEU A 1 75 ? 16.607 4.374 -21.205 1.00 98.19 75 LEU A CA 1
ATOM 566 C C . LEU A 1 75 ? 16.640 5.175 -19.903 1.00 98.19 75 LEU A C 1
ATOM 568 O O . LEU A 1 75 ? 16.229 4.662 -18.865 1.00 98.19 75 LEU A O 1
ATOM 572 N N . ARG A 1 76 ? 17.089 6.432 -19.951 1.00 98.25 76 ARG A N 1
ATOM 573 C CA . ARG A 1 76 ? 17.106 7.315 -18.777 1.00 98.25 76 ARG A CA 1
ATOM 574 C C . ARG A 1 76 ? 15.693 7.611 -18.280 1.00 98.25 76 ARG A C 1
ATOM 576 O O . ARG A 1 76 ? 15.428 7.461 -17.095 1.00 98.25 76 ARG A O 1
ATOM 583 N N . ALA A 1 77 ? 14.774 7.941 -19.186 1.00 98.06 77 ALA A N 1
ATOM 584 C CA . ALA A 1 77 ? 13.374 8.159 -18.833 1.00 98.06 77 ALA A CA 1
ATOM 585 C C . ALA A 1 77 ? 12.737 6.896 -18.225 1.00 98.06 77 ALA A C 1
ATOM 587 O O . ALA A 1 77 ? 12.013 6.973 -17.235 1.00 98.06 77 ALA A O 1
ATOM 588 N N . MET A 1 78 ? 13.042 5.712 -18.769 1.00 98.06 78 MET A N 1
ATOM 589 C CA . MET A 1 78 ? 12.585 4.445 -18.190 1.00 98.06 78 MET A CA 1
ATOM 590 C C . MET A 1 78 ? 13.148 4.208 -16.784 1.00 98.06 78 MET A C 1
ATOM 592 O O . MET A 1 78 ? 12.411 3.752 -15.911 1.00 98.06 78 MET A O 1
ATOM 596 N N . GLN A 1 79 ? 14.423 4.527 -16.547 1.00 98.38 79 GLN A N 1
ATOM 597 C CA . GLN A 1 79 ? 15.037 4.432 -15.219 1.00 98.38 79 GLN A CA 1
ATOM 598 C C . GLN A 1 79 ? 14.326 5.341 -14.210 1.00 98.38 79 GLN A C 1
ATOM 600 O O . GLN A 1 79 ? 13.916 4.858 -13.158 1.00 98.38 79 GLN A O 1
ATOM 605 N N . GLU A 1 80 ? 14.073 6.603 -14.563 1.00 98.12 80 GLU A N 1
ATOM 606 C CA . GLU A 1 80 ? 13.350 7.555 -13.705 1.00 98.12 80 GLU A CA 1
ATOM 607 C C . GLU A 1 80 ? 11.928 7.070 -13.364 1.00 98.12 80 GLU A C 1
ATOM 609 O O . GLU A 1 80 ? 11.470 7.191 -12.222 1.00 98.12 80 GLU A O 1
ATOM 614 N N . VAL A 1 81 ? 11.227 6.461 -14.328 1.00 98.31 81 VAL A N 1
ATOM 615 C CA . VAL A 1 81 ? 9.900 5.865 -14.096 1.00 98.31 81 VAL A CA 1
ATOM 616 C C . VAL A 1 81 ? 9.987 4.684 -13.131 1.00 98.31 81 VAL A C 1
ATOM 618 O O . VAL A 1 81 ? 9.178 4.592 -12.206 1.00 98.31 81 VAL A O 1
ATOM 621 N N . VAL A 1 82 ? 10.959 3.787 -13.311 1.00 98.50 82 VAL A N 1
ATOM 622 C CA . VAL A 1 82 ? 11.156 2.635 -12.417 1.00 98.50 82 VAL A CA 1
ATOM 623 C C . VAL A 1 82 ? 11.506 3.091 -11.003 1.00 98.50 82 VAL A C 1
ATOM 625 O O . VAL A 1 82 ? 10.939 2.566 -10.043 1.00 98.50 82 VAL A O 1
ATOM 628 N N . GLU A 1 83 ? 12.384 4.080 -10.855 1.00 98.44 83 GLU A N 1
ATOM 629 C CA . GLU A 1 83 ? 12.736 4.669 -9.559 1.00 98.44 83 GLU A CA 1
ATOM 630 C C . GLU A 1 83 ? 11.507 5.278 -8.878 1.00 98.44 83 GLU A C 1
ATOM 632 O O . GLU A 1 83 ? 11.216 4.964 -7.721 1.00 98.44 83 GLU A O 1
ATOM 637 N N . THR A 1 84 ? 10.720 6.063 -9.619 1.00 98.38 84 THR A N 1
ATOM 638 C CA . THR A 1 84 ? 9.492 6.687 -9.108 1.00 98.38 84 THR A CA 1
ATOM 639 C C . THR A 1 84 ? 8.473 5.641 -8.660 1.00 98.38 84 THR A C 1
ATOM 641 O O . THR A 1 84 ? 7.945 5.723 -7.550 1.00 98.38 84 THR A O 1
ATOM 644 N N . LEU A 1 85 ? 8.213 4.624 -9.486 1.00 98.25 85 LEU A N 1
ATOM 645 C CA . LEU A 1 85 ? 7.279 3.545 -9.153 1.00 98.25 85 LEU A CA 1
ATOM 646 C C . LEU A 1 85 ? 7.765 2.716 -7.962 1.00 98.25 85 LEU A C 1
ATOM 648 O O . LEU A 1 85 ? 6.962 2.314 -7.119 1.00 98.25 85 LEU A O 1
ATOM 652 N N . THR A 1 86 ? 9.073 2.484 -7.857 1.00 98.50 86 THR A N 1
ATOM 653 C CA . THR A 1 86 ? 9.672 1.773 -6.721 1.00 98.50 86 THR A CA 1
ATOM 654 C C . THR A 1 86 ? 9.483 2.564 -5.431 1.00 98.50 86 THR A C 1
ATOM 656 O O . THR A 1 86 ? 9.035 2.004 -4.429 1.00 98.50 86 THR A O 1
ATOM 659 N N . GLN A 1 87 ? 9.732 3.875 -5.468 1.00 98.50 87 GLN A N 1
ATOM 660 C CA . GLN A 1 87 ? 9.530 4.757 -4.323 1.00 98.50 87 GLN A CA 1
ATOM 661 C C . GLN A 1 87 ? 8.055 4.821 -3.904 1.00 98.50 87 GLN A C 1
ATOM 663 O O . GLN A 1 87 ? 7.742 4.704 -2.719 1.00 98.50 87 GLN A O 1
ATOM 668 N N . GLN A 1 88 ? 7.136 4.944 -4.866 1.00 98.38 88 GLN A N 1
ATOM 669 C CA . GLN A 1 88 ? 5.694 4.923 -4.600 1.00 98.38 88 GLN A CA 1
ATOM 670 C C . GLN A 1 88 ? 5.249 3.595 -3.982 1.00 98.38 88 GLN A C 1
ATOM 672 O O . GLN A 1 88 ? 4.488 3.586 -3.015 1.00 98.38 88 GLN A O 1
ATOM 677 N N . LYS A 1 89 ? 5.747 2.465 -4.499 1.00 98.56 89 LYS A N 1
ATOM 678 C CA . LYS A 1 89 ? 5.438 1.136 -3.962 1.00 98.56 89 LYS A CA 1
ATOM 679 C C . LYS A 1 89 ? 5.947 0.973 -2.530 1.00 98.56 89 LYS A C 1
ATOM 681 O O . LYS A 1 89 ? 5.227 0.424 -1.699 1.00 98.56 89 LYS A O 1
ATOM 686 N N . LEU A 1 90 ? 7.150 1.468 -2.231 1.00 98.56 90 LEU A N 1
ATOM 687 C CA . LEU A 1 90 ? 7.706 1.454 -0.878 1.00 98.56 90 LEU A CA 1
ATOM 688 C C . LEU A 1 90 ? 6.849 2.284 0.087 1.00 98.56 90 LEU A C 1
ATOM 690 O O . LEU A 1 90 ? 6.462 1.788 1.141 1.00 98.56 90 LEU A O 1
ATOM 694 N N . GLN A 1 91 ? 6.492 3.513 -0.296 1.00 98.38 91 GLN A N 1
ATOM 695 C CA . GLN A 1 91 ? 5.626 4.378 0.513 1.00 98.38 91 GLN A CA 1
ATOM 696 C C . GLN A 1 91 ? 4.247 3.755 0.754 1.00 98.38 91 GLN A C 1
ATOM 698 O O . GLN A 1 91 ? 3.733 3.801 1.871 1.00 98.38 91 GLN A O 1
ATOM 703 N N . ALA A 1 92 ? 3.654 3.141 -0.273 1.00 98.31 92 ALA A N 1
ATOM 704 C CA . ALA A 1 92 ? 2.387 2.435 -0.139 1.00 98.31 92 ALA A CA 1
ATOM 705 C C . ALA A 1 92 ? 2.500 1.250 0.832 1.00 98.31 92 ALA A C 1
ATOM 707 O O . ALA A 1 92 ? 1.637 1.094 1.692 1.00 98.31 92 ALA A O 1
ATOM 708 N N . ALA A 1 93 ? 3.572 0.455 0.745 1.00 98.38 93 ALA A N 1
ATOM 709 C CA . ALA A 1 93 ? 3.808 -0.668 1.651 1.00 98.38 93 ALA A CA 1
ATOM 710 C C . ALA A 1 93 ? 3.973 -0.215 3.112 1.00 98.38 93 ALA A C 1
ATOM 712 O O . ALA A 1 93 ? 3.370 -0.806 4.003 1.00 98.38 93 ALA A O 1
ATOM 713 N N . MET A 1 94 ? 4.719 0.869 3.354 1.00 98.50 94 MET A N 1
ATOM 714 C CA . MET A 1 94 ? 4.852 1.459 4.693 1.00 98.50 94 MET A CA 1
ATOM 715 C C . MET A 1 94 ? 3.500 1.925 5.241 1.00 98.50 94 MET A C 1
ATOM 717 O O . MET A 1 94 ? 3.157 1.633 6.382 1.00 98.50 94 MET A O 1
ATOM 721 N N . LYS A 1 95 ? 2.692 2.593 4.410 1.00 98.50 95 LYS A N 1
ATOM 722 C CA . LYS A 1 95 ? 1.362 3.062 4.811 1.00 98.50 95 LYS A CA 1
ATOM 723 C C . LYS A 1 95 ? 0.401 1.912 5.118 1.00 98.50 95 LYS A C 1
ATOM 725 O O . LYS A 1 95 ? -0.422 2.037 6.019 1.00 98.50 95 LYS A O 1
ATOM 730 N N . VAL A 1 96 ? 0.491 0.803 4.383 1.00 98.50 96 VAL A N 1
ATOM 731 C CA . VAL A 1 96 ? -0.284 -0.411 4.682 1.00 98.50 96 VAL A CA 1
ATOM 732 C C . VAL A 1 96 ? 0.104 -0.968 6.052 1.00 98.50 96 VAL A C 1
ATOM 734 O O . VAL A 1 96 ? -0.785 -1.173 6.870 1.00 98.50 96 VAL A O 1
ATOM 737 N N . ASP A 1 97 ? 1.398 -1.118 6.342 1.00 98.44 97 ASP A N 1
ATOM 738 C CA . ASP A 1 97 ? 1.880 -1.603 7.647 1.00 98.44 97 ASP A CA 1
ATOM 739 C C . ASP A 1 97 ? 1.438 -0.691 8.813 1.00 98.44 97 ASP A C 1
ATOM 741 O O . ASP A 1 97 ? 0.979 -1.164 9.855 1.00 98.44 97 ASP A O 1
ATOM 745 N N . GLU A 1 98 ? 1.493 0.631 8.633 1.00 98.44 98 GLU A N 1
ATOM 746 C CA . GLU A 1 98 ? 0.988 1.599 9.618 1.00 98.44 98 GLU A CA 1
ATOM 747 C C . GLU A 1 98 ? -0.520 1.448 9.869 1.00 98.44 98 GLU A C 1
ATOM 749 O O . GLU A 1 98 ? -0.970 1.434 11.021 1.00 98.44 98 GLU A O 1
ATOM 754 N N . LEU A 1 99 ? -1.312 1.307 8.801 1.00 98.38 99 LEU A N 1
ATOM 755 C CA . LEU A 1 99 ? -2.760 1.119 8.899 1.00 98.38 99 LEU A CA 1
ATOM 756 C C . LEU A 1 99 ? -3.118 -0.223 9.544 1.00 98.38 99 LEU A C 1
ATOM 758 O O . LEU A 1 99 ? -4.029 -0.273 10.368 1.00 98.38 99 LEU A O 1
ATOM 762 N N . GLU A 1 100 ? -2.394 -1.296 9.230 1.00 98.44 100 GLU A N 1
ATOM 763 C CA . GLU A 1 100 ? -2.577 -2.609 9.857 1.00 98.44 100 GLU A CA 1
ATOM 764 C C . GLU A 1 100 ? -2.300 -2.554 11.363 1.00 98.44 100 GLU A C 1
ATOM 766 O O . GLU A 1 100 ? -3.092 -3.060 12.167 1.00 98.44 100 GLU A O 1
ATOM 771 N N . LYS A 1 101 ? -1.227 -1.867 11.774 1.00 98.31 101 LYS A N 1
ATOM 772 C CA . LYS A 1 101 ? -0.925 -1.627 13.192 1.00 98.31 101 LYS A CA 1
ATOM 773 C C . LYS A 1 101 ? -2.042 -0.847 13.875 1.00 98.31 101 LYS A C 1
ATOM 775 O O . LYS A 1 101 ? -2.506 -1.282 14.932 1.00 98.3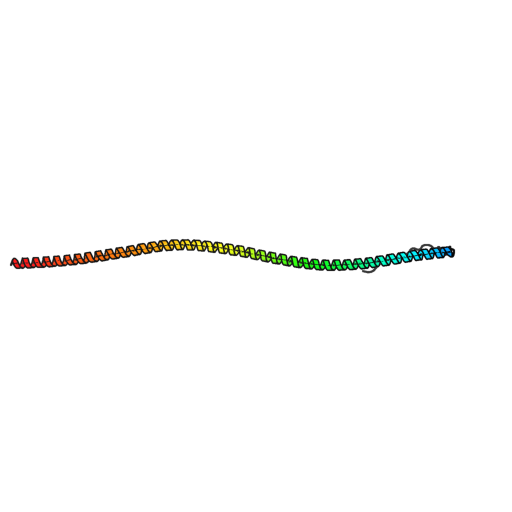1 101 LYS A O 1
ATOM 780 N N . SER A 1 102 ? -2.510 0.242 13.264 1.00 98.12 102 SER A N 1
ATOM 781 C CA . SER A 1 102 ? -3.615 1.052 13.790 1.00 98.12 102 SER A CA 1
ATOM 782 C C . SER A 1 102 ? -4.906 0.239 13.937 1.00 98.12 102 SER A C 1
ATOM 784 O O . SER A 1 102 ? -5.509 0.239 15.010 1.00 98.12 102 SER A O 1
ATOM 786 N N . LEU A 1 103 ? -5.279 -0.544 12.920 1.00 98.19 103 LEU A N 1
ATOM 787 C CA . LEU A 1 103 ? -6.440 -1.438 12.968 1.00 98.19 103 LEU A CA 1
ATOM 788 C C . LEU A 1 103 ? -6.322 -2.480 14.081 1.00 98.19 103 LEU A C 1
ATOM 790 O O . LEU A 1 103 ? -7.298 -2.754 14.780 1.00 98.19 103 LEU A O 1
ATOM 794 N N . SER A 1 104 ? -5.130 -3.049 14.277 1.00 98.00 104 SER A N 1
ATOM 795 C CA . SER A 1 104 ? -4.889 -3.992 15.371 1.00 98.00 104 SER A CA 1
ATOM 796 C C . SER A 1 104 ? -5.023 -3.332 16.749 1.00 98.00 104 SER A C 1
ATOM 798 O O . SER A 1 104 ? -5.472 -3.977 17.695 1.00 98.00 104 SER A O 1
ATOM 800 N N . GLY A 1 105 ? -4.637 -2.058 16.878 1.00 98.12 105 GLY A N 1
ATOM 801 C CA . GLY A 1 105 ? -4.809 -1.267 18.097 1.00 98.12 105 GLY A CA 1
ATOM 802 C C . GLY A 1 105 ? -6.284 -1.012 18.387 1.00 98.12 105 GLY A C 1
ATOM 803 O O . GLY A 1 105 ? -6.779 -1.402 19.441 1.00 98.12 105 GLY A O 1
ATOM 804 N N . LEU A 1 106 ? -7.007 -0.483 17.399 1.00 98.06 106 LEU A N 1
ATOM 805 C CA . LEU A 1 106 ? -8.440 -0.196 17.501 1.00 98.06 106 LEU A CA 1
ATOM 806 C C . LEU A 1 106 ? -9.273 -1.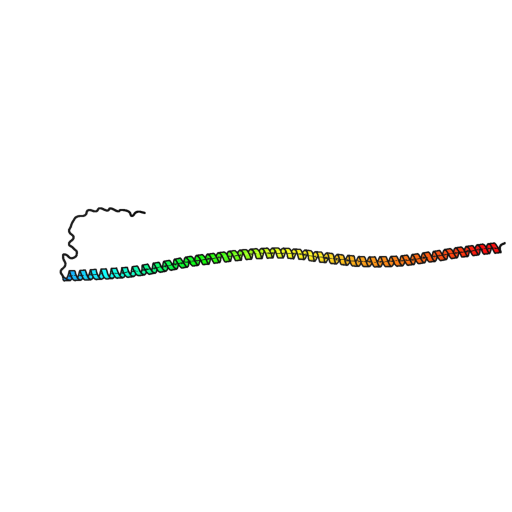445 17.812 1.00 98.06 106 LEU A C 1
ATOM 808 O O . LEU A 1 106 ? -10.223 -1.372 18.584 1.00 98.06 106 LEU A O 1
ATOM 812 N N . ARG A 1 10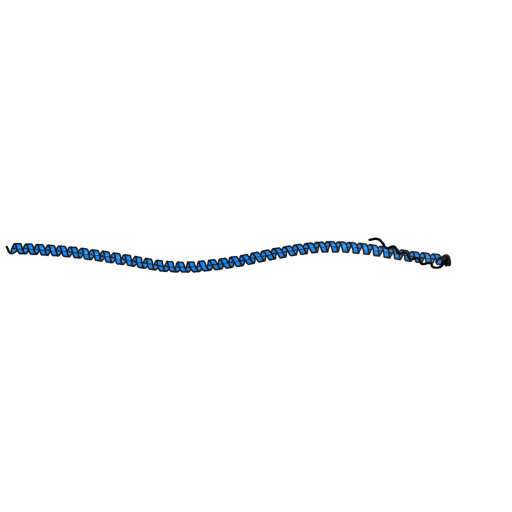7 ? -8.912 -2.611 17.261 1.00 98.06 107 ARG A N 1
ATOM 813 C CA . ARG A 1 107 ? -9.568 -3.880 17.621 1.00 98.06 107 ARG A CA 1
ATOM 814 C C . ARG A 1 107 ? -9.417 -4.213 19.101 1.00 98.06 107 ARG A C 1
ATOM 816 O O . ARG A 1 107 ? -10.405 -4.560 19.734 1.00 98.06 107 ARG A O 1
ATOM 823 N N . ARG A 1 108 ? -8.213 -4.066 19.662 1.00 97.75 108 ARG A N 1
ATOM 824 C CA . ARG A 1 108 ? -7.981 -4.315 21.095 1.00 97.75 108 ARG A CA 1
ATOM 825 C C . ARG A 1 108 ? -8.773 -3.348 21.971 1.00 97.75 108 ARG A C 1
ATOM 827 O O . ARG A 1 108 ? -9.311 -3.755 22.995 1.00 97.75 108 ARG A O 1
ATOM 834 N N . GLU A 1 109 ? -8.855 -2.081 21.571 1.00 97.88 109 GLU A N 1
ATOM 835 C CA . GLU A 1 109 ? -9.669 -1.083 22.272 1.00 97.88 109 GLU A CA 1
ATOM 836 C C . GLU A 1 109 ? -11.159 -1.435 22.224 1.00 97.88 109 GLU A C 1
ATOM 838 O O . GLU A 1 109 ? -11.839 -1.346 23.245 1.00 97.88 109 GLU A O 1
ATOM 843 N N . LEU A 1 110 ? -11.654 -1.898 21.073 1.00 97.62 110 LEU A N 1
ATOM 844 C CA . LEU A 1 110 ? -13.038 -2.336 20.913 1.00 97.62 110 LEU A CA 1
ATOM 845 C C . LEU A 1 110 ? -13.361 -3.554 21.791 1.00 97.62 110 LEU A C 1
ATOM 847 O O . LEU A 1 110 ? -14.389 -3.559 22.467 1.00 97.62 110 LEU A O 1
ATOM 851 N N . ASP A 1 111 ? -12.474 -4.550 21.824 1.00 97.62 111 ASP A N 1
ATOM 852 C CA . ASP A 1 111 ? -12.628 -5.738 22.671 1.00 97.62 111 ASP A CA 1
ATOM 853 C C . ASP A 1 111 ? -12.636 -5.356 24.164 1.00 97.62 111 ASP A C 1
ATOM 855 O O . ASP A 1 111 ? -13.469 -5.832 24.938 1.00 97.62 111 ASP A O 1
ATOM 859 N N . SER A 1 112 ? -11.758 -4.432 24.569 1.00 97.81 112 SER A N 1
ATOM 860 C CA . SER A 1 112 ? -11.724 -3.886 25.932 1.00 97.81 112 SER A CA 1
ATOM 861 C C . SER A 1 112 ? -13.014 -3.134 26.283 1.00 97.81 112 SER A C 1
ATOM 863 O O . SER A 1 112 ? -13.596 -3.340 27.350 1.00 97.81 112 SER A O 1
ATOM 865 N N . ALA A 1 113 ? -13.519 -2.304 25.366 1.00 97.62 113 ALA A N 1
ATOM 866 C CA . ALA A 1 113 ? -14.775 -1.585 25.552 1.00 97.62 113 ALA A CA 1
ATOM 867 C C . ALA A 1 113 ? -15.977 -2.537 25.674 1.00 97.62 113 ALA A C 1
ATOM 869 O O . ALA A 1 113 ? -16.883 -2.281 26.469 1.00 97.62 113 ALA A O 1
ATOM 870 N N . ALA A 1 114 ? -15.980 -3.649 24.932 1.00 97.81 114 ALA A N 1
ATOM 871 C CA . ALA A 1 114 ? -17.010 -4.678 25.048 1.00 97.81 114 ALA A CA 1
ATOM 872 C C . ALA A 1 114 ? -17.003 -5.341 26.437 1.00 97.81 114 ALA A C 1
ATOM 874 O O . ALA A 1 114 ? -18.064 -5.475 27.048 1.00 97.81 114 ALA A O 1
ATOM 875 N N . LEU A 1 115 ? -15.822 -5.668 26.974 1.00 97.38 115 LEU A N 1
ATOM 876 C CA . LEU A 1 115 ? -15.678 -6.212 28.332 1.00 97.38 115 LEU A CA 1
ATOM 877 C C . LEU A 1 115 ? -16.150 -5.223 29.404 1.00 97.38 115 LEU A C 1
ATOM 879 O O . LEU A 1 115 ? -16.883 -5.600 30.318 1.00 97.38 115 LEU A O 1
ATOM 883 N N . LEU A 1 116 ? -15.769 -3.948 29.282 1.00 97.44 116 LEU A N 1
ATOM 884 C CA . LEU A 1 116 ? -16.220 -2.899 30.201 1.00 97.44 116 LEU A CA 1
ATOM 885 C C . LEU A 1 116 ? -17.740 -2.727 30.160 1.00 97.44 116 LEU A C 1
ATOM 887 O O . LEU A 1 116 ? -18.367 -2.539 31.201 1.00 97.44 116 LEU A O 1
ATOM 891 N N . ARG A 1 117 ? -18.348 -2.828 28.975 1.00 97.62 117 ARG A N 1
ATOM 892 C CA . ARG A 1 117 ? -19.803 -2.763 28.819 1.00 97.62 117 ARG A CA 1
ATOM 893 C C . ARG A 1 117 ? -20.503 -3.928 29.517 1.00 97.62 117 ARG A C 1
ATOM 895 O O . ARG A 1 117 ? -21.489 -3.697 30.208 1.00 97.62 117 ARG A O 1
ATOM 902 N N . GLU A 1 118 ? -19.981 -5.145 29.385 1.00 97.44 118 GLU A N 1
ATOM 903 C CA . GLU A 1 118 ? -20.524 -6.320 30.078 1.00 97.44 118 GLU A CA 1
ATOM 904 C C . GLU A 1 118 ? -20.424 -6.171 31.606 1.00 97.44 118 GLU A C 1
ATOM 906 O O . GLU A 1 118 ? -21.363 -6.487 32.337 1.00 97.44 118 GLU A O 1
ATOM 911 N N . GLN A 1 119 ? -19.300 -5.648 32.107 1.00 97.88 119 GLN A N 1
ATOM 912 C CA . GLN A 1 119 ? -19.130 -5.365 33.535 1.00 97.88 119 GLN A CA 1
ATOM 913 C C . GLN A 1 119 ? -20.107 -4.294 34.028 1.00 97.88 119 GLN A C 1
ATOM 915 O O . GLN A 1 119 ? -20.712 -4.458 35.087 1.00 97.88 119 GLN A O 1
ATOM 920 N N . LEU A 1 120 ? -20.293 -3.224 33.252 1.00 97.88 120 LEU A N 1
ATOM 921 C CA . LEU A 1 120 ? -21.246 -2.164 33.570 1.00 97.88 120 LEU A CA 1
ATOM 922 C C . LEU A 1 120 ? -22.675 -2.712 33.660 1.00 97.88 120 LEU A C 1
ATOM 924 O O . LEU A 1 120 ? -23.414 -2.351 34.572 1.00 97.88 120 LEU A O 1
ATOM 928 N N . GLU A 1 121 ? -23.054 -3.604 32.746 1.00 98.00 121 GLU A N 1
ATOM 929 C CA . GLU A 1 121 ? -24.374 -4.233 32.739 1.00 98.00 121 GLU A CA 1
ATOM 930 C C . GLU A 1 121 ? -24.596 -5.109 33.979 1.00 98.00 121 GLU A C 1
ATOM 932 O O . GLU A 1 121 ? -25.627 -4.976 34.639 1.00 98.00 121 GLU A O 1
ATOM 937 N N . LYS A 1 122 ? -23.599 -5.912 34.380 1.00 97.88 122 LYS A N 1
ATOM 938 C CA . LYS A 1 122 ? -23.652 -6.696 35.631 1.00 97.88 122 LYS A CA 1
ATOM 939 C C . LYS A 1 122 ? -23.851 -5.801 36.854 1.00 97.88 122 LYS A C 1
ATOM 941 O O . LYS A 1 122 ? -24.776 -6.023 37.631 1.00 97.88 122 LYS A O 1
ATOM 946 N N . ILE A 1 123 ? -23.042 -4.748 36.978 1.00 97.75 123 ILE A N 1
ATOM 947 C CA . ILE A 1 123 ? -23.140 -3.789 38.089 1.00 97.75 123 ILE A CA 1
ATOM 948 C C . ILE A 1 123 ? -24.494 -3.064 38.078 1.00 97.75 123 ILE A C 1
ATOM 950 O O . ILE A 1 123 ? -25.054 -2.788 39.138 1.00 97.75 123 ILE A O 1
ATOM 954 N N . SER A 1 124 ? -25.041 -2.751 36.901 1.00 98.00 124 SER A N 1
ATOM 955 C CA . SER A 1 124 ? -26.360 -2.121 36.775 1.00 98.00 124 SER A CA 1
ATOM 956 C C . SER A 1 124 ? -27.466 -3.028 37.316 1.00 98.00 124 SER A C 1
ATOM 958 O O . SER A 1 124 ? -28.306 -2.571 38.091 1.00 98.00 124 SER A O 1
ATOM 960 N N . VAL A 1 125 ? -27.439 -4.317 36.962 1.00 97.94 125 VAL A N 1
ATOM 961 C CA . VAL A 1 125 ? -28.403 -5.311 37.460 1.00 97.94 125 VAL A CA 1
ATOM 962 C C . VAL A 1 125 ? -28.289 -5.472 38.978 1.00 97.94 125 VAL A C 1
ATOM 964 O O . VAL A 1 125 ? -29.305 -5.478 39.673 1.00 97.94 125 VAL A O 1
ATOM 967 N N . GLU A 1 126 ? -27.068 -5.552 39.510 1.00 97.88 126 GLU A N 1
ATOM 968 C CA . GLU A 1 126 ? -26.827 -5.627 40.957 1.00 97.88 126 GLU A CA 1
ATOM 969 C C . GLU A 1 126 ? -27.346 -4.381 41.688 1.00 97.88 126 GLU A C 1
ATOM 971 O O . GLU A 1 126 ? -28.028 -4.498 42.705 1.00 97.88 126 GLU A O 1
ATOM 976 N N . ASN A 1 127 ? -27.106 -3.185 41.143 1.00 97.75 127 ASN A N 1
ATOM 977 C CA . ASN A 1 127 ? -27.629 -1.938 41.703 1.00 97.75 127 ASN A CA 1
ATOM 978 C C . ASN A 1 127 ? -29.159 -1.913 41.745 1.00 97.75 127 ASN A C 1
ATOM 980 O O . ASN A 1 127 ? -29.742 -1.481 42.738 1.00 97.75 127 ASN A O 1
ATOM 984 N N . GLU A 1 128 ? -29.826 -2.366 40.682 1.00 98.19 128 GLU A N 1
ATOM 985 C CA . GLU A 1 128 ? -31.286 -2.479 40.682 1.00 98.19 128 GLU A CA 1
ATOM 986 C C . GLU A 1 128 ? -31.785 -3.481 41.724 1.00 98.19 128 GLU A C 1
ATOM 988 O O . GLU A 1 128 ? -32.780 -3.218 42.402 1.00 98.19 128 GLU A O 1
ATOM 993 N N . ALA A 1 129 ? -31.100 -4.616 41.876 1.00 97.88 129 ALA A N 1
ATOM 994 C CA . ALA A 1 129 ? -31.440 -5.606 42.890 1.00 97.88 129 ALA A CA 1
ATOM 995 C C . ALA A 1 129 ? -31.302 -5.027 44.307 1.00 97.88 129 ALA A C 1
ATOM 997 O O . ALA A 1 129 ? -32.220 -5.186 45.116 1.00 97.88 129 ALA A O 1
ATOM 998 N N . PHE A 1 130 ? -30.214 -4.301 44.585 1.00 98.25 130 PHE A N 1
ATOM 999 C CA . PHE A 1 130 ? -30.012 -3.629 45.869 1.00 98.25 130 PHE A CA 1
ATOM 1000 C C . PHE A 1 130 ? -31.041 -2.529 46.122 1.00 98.25 130 PHE A C 1
ATOM 1002 O O . PHE A 1 130 ? -31.573 -2.466 47.225 1.00 98.25 130 PHE A O 1
ATOM 1009 N N . LYS A 1 131 ? -31.400 -1.720 45.116 1.00 98.38 131 LYS A N 1
ATOM 1010 C CA . LYS A 1 131 ? -32.483 -0.729 45.249 1.00 98.38 131 LYS A CA 1
ATOM 1011 C C . LYS A 1 131 ? -33.800 -1.387 45.657 1.00 98.38 131 LYS A C 1
ATOM 1013 O O . LYS A 1 131 ? -34.358 -1.026 46.683 1.00 98.38 131 LYS A O 1
ATOM 1018 N N . ARG A 1 132 ? -34.221 -2.443 44.950 1.00 98.19 132 ARG A N 1
ATOM 1019 C CA . ARG A 1 132 ? -35.439 -3.203 45.301 1.00 98.19 132 ARG A CA 1
ATOM 1020 C C . ARG A 1 132 ? -35.367 -3.841 46.690 1.00 98.19 132 ARG A C 1
ATOM 1022 O O . ARG A 1 132 ? -36.397 -4.127 47.294 1.00 98.19 132 ARG A O 1
ATOM 1029 N N . GLN A 1 133 ? -34.175 -4.189 47.169 1.00 98.31 133 GLN A N 1
ATOM 1030 C CA . GLN A 1 133 ? -34.002 -4.716 48.522 1.00 98.31 133 GLN A CA 1
ATOM 1031 C C . GLN A 1 133 ? -34.131 -3.612 49.573 1.00 98.31 133 GLN A C 1
ATOM 1033 O O . GLN A 1 133 ? -34.801 -3.834 50.577 1.00 98.31 133 GLN A O 1
ATOM 1038 N N . ILE A 1 134 ? -33.528 -2.447 49.332 1.00 98.12 134 ILE A N 1
ATOM 1039 C CA . ILE A 1 134 ? -33.655 -1.272 50.198 1.00 98.12 134 ILE A CA 1
ATOM 1040 C C . ILE A 1 134 ? -35.123 -0.867 50.308 1.00 98.12 134 ILE A C 1
ATOM 1042 O O . ILE A 1 134 ? -35.609 -0.747 51.423 1.00 98.12 134 ILE A O 1
ATOM 1046 N N . ASP A 1 135 ? -35.834 -0.748 49.184 1.00 98.31 135 ASP A N 1
ATOM 1047 C CA . ASP A 1 135 ? -37.245 -0.345 49.175 1.00 98.31 135 ASP A CA 1
ATOM 1048 C C . ASP A 1 135 ? -38.103 -1.289 50.034 1.00 98.31 135 ASP A C 1
ATOM 1050 O O . ASP A 1 135 ? -38.816 -0.838 50.925 1.00 98.31 135 ASP A O 1
ATOM 1054 N N . ARG A 1 136 ? -37.944 -2.611 49.860 1.00 98.12 136 ARG A N 1
ATOM 1055 C CA . ARG A 1 136 ? -38.659 -3.622 50.663 1.00 98.12 136 ARG A CA 1
ATOM 1056 C C . ARG A 1 136 ? -38.344 -3.541 52.155 1.00 98.12 136 ARG A C 1
ATOM 1058 O O . ARG A 1 136 ? -39.246 -3.657 52.973 1.00 98.12 136 ARG A O 1
ATOM 1065 N N . LEU A 1 137 ? -37.071 -3.369 52.515 1.00 98.12 137 LEU A N 1
ATOM 1066 C CA . LEU A 1 137 ? -36.669 -3.239 53.918 1.00 98.12 137 LEU A CA 1
ATOM 1067 C C . LEU A 1 137 ? -37.171 -1.928 54.531 1.00 98.12 137 LEU A C 1
ATOM 1069 O O . LEU A 1 137 ? -37.482 -1.887 55.718 1.00 98.12 137 LEU A O 1
ATOM 1073 N N . THR A 1 138 ? -37.238 -0.853 53.747 1.00 98.31 138 THR A N 1
ATOM 1074 C CA . THR A 1 138 ? -37.819 0.417 54.187 1.00 98.31 138 THR A CA 1
ATOM 1075 C C . THR A 1 138 ? -39.316 0.265 54.441 1.00 98.31 138 THR A C 1
ATOM 1077 O O . THR A 1 138 ? -39.763 0.644 55.518 1.00 98.31 138 THR A O 1
ATOM 1080 N N . GLU A 1 139 ? -40.063 -0.358 53.523 1.00 98.12 139 GLU A N 1
ATOM 1081 C CA . GLU A 1 139 ? -41.491 -0.660 53.707 1.00 98.12 139 GLU A CA 1
ATOM 1082 C C . GLU A 1 139 ? -41.732 -1.522 54.961 1.00 98.12 139 GLU A C 1
ATOM 1084 O O . GLU A 1 139 ? -42.543 -1.161 55.812 1.00 98.12 139 GLU A O 1
ATOM 1089 N N . GLU A 1 140 ? -40.972 -2.609 55.144 1.00 98.06 140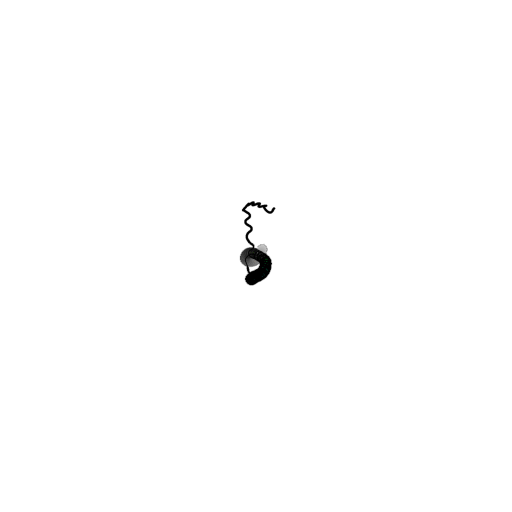 GLU A N 1
ATOM 1090 C CA . GLU A 1 140 ? -41.086 -3.479 56.326 1.00 98.06 140 GLU A CA 1
ATOM 1091 C C . GLU A 1 140 ? -40.775 -2.725 57.632 1.00 98.06 140 GLU A C 1
ATOM 1093 O O . GLU A 1 140 ? -41.473 -2.881 58.636 1.00 98.06 140 GLU A O 1
ATOM 1098 N N . ASN A 1 141 ? -39.759 -1.856 57.632 1.00 98.06 141 ASN A N 1
ATOM 1099 C CA . ASN A 1 141 ? -39.446 -1.021 58.792 1.00 98.06 141 ASN A CA 1
ATOM 1100 C C . ASN A 1 141 ? -40.566 -0.022 59.109 1.00 98.06 141 ASN A C 1
ATOM 1102 O O . ASN A 1 141 ? -40.870 0.192 60.283 1.00 98.06 141 ASN A O 1
ATOM 1106 N N . GLU A 1 142 ? -41.182 0.590 58.095 1.00 98.06 142 GLU A N 1
ATOM 1107 C CA . GLU A 1 142 ? -42.323 1.494 58.274 1.00 98.06 142 GLU A CA 1
ATOM 1108 C C . GLU A 1 142 ? -43.544 0.757 58.847 1.00 98.06 142 GLU A C 1
ATOM 1110 O O . GLU A 1 142 ? -44.175 1.251 59.787 1.00 98.06 142 GLU A O 1
ATOM 1115 N N . GLU A 1 143 ? -43.834 -0.455 58.365 1.00 97.81 143 GLU A N 1
ATOM 1116 C CA . GLU A 1 143 ? -44.892 -1.314 58.910 1.00 97.81 143 GLU A CA 1
ATOM 1117 C C . GLU A 1 143 ? -44.633 -1.684 60.379 1.00 97.81 143 GLU A C 1
ATOM 1119 O O . GLU A 1 143 ? -45.523 -1.547 61.228 1.00 97.81 143 GLU A O 1
ATOM 1124 N N . LEU A 1 144 ? -43.406 -2.105 60.707 1.00 97.88 144 LEU A N 1
ATOM 1125 C CA . LEU A 1 144 ? -43.004 -2.441 62.075 1.00 97.88 144 LEU A CA 1
ATOM 1126 C C . LEU A 1 144 ? -43.076 -1.228 63.009 1.00 97.88 144 LEU A C 1
ATOM 1128 O O . LEU A 1 144 ? -43.584 -1.346 64.127 1.00 97.88 144 LEU A O 1
ATOM 1132 N N . LEU A 1 145 ? -42.626 -0.053 62.561 1.00 97.69 145 LEU A N 1
ATOM 1133 C CA . LEU A 1 145 ? -42.751 1.201 63.311 1.00 97.69 145 LEU A CA 1
ATOM 1134 C C . LEU A 1 145 ? -44.220 1.549 63.580 1.00 97.69 145 LEU A C 1
ATOM 1136 O O . LEU A 1 145 ? -44.570 1.945 64.698 1.00 97.69 145 LEU A O 1
ATOM 1140 N N . GLY A 1 146 ? -45.092 1.357 62.588 1.00 97.56 146 GLY A N 1
ATOM 1141 C CA . GLY A 1 146 ? -46.535 1.517 62.749 1.00 97.56 146 GLY A CA 1
ATOM 1142 C C . GLY A 1 146 ? -47.115 0.549 63.784 1.00 97.56 146 GLY A C 1
ATOM 1143 O O . GLY A 1 146 ? -47.876 0.961 64.664 1.00 97.56 146 GLY A O 1
ATOM 1144 N N . ALA A 1 147 ? -46.714 -0.724 63.740 1.00 97.06 147 ALA A N 1
ATOM 1145 C CA . ALA A 1 147 ? -47.148 -1.741 64.696 1.00 97.06 147 ALA A CA 1
ATOM 1146 C C . ALA A 1 147 ? -46.687 -1.435 66.131 1.00 97.06 147 ALA A C 1
ATOM 1148 O O . ALA A 1 147 ? -47.488 -1.543 67.063 1.00 97.06 147 ALA A O 1
ATOM 1149 N N . ILE A 1 148 ? -45.431 -1.009 66.313 1.00 97.31 148 ILE A N 1
ATOM 1150 C CA . ILE A 1 148 ? -44.887 -0.583 67.612 1.00 97.31 148 ILE A CA 1
ATOM 1151 C C . ILE A 1 148 ? -45.685 0.602 68.148 1.00 97.31 148 ILE A C 1
ATOM 1153 O O . ILE A 1 148 ? -46.209 0.527 69.257 1.00 97.31 148 ILE A O 1
ATOM 1157 N N . THR A 1 149 ? -45.866 1.647 67.338 1.00 96.56 149 THR A N 1
ATOM 1158 C CA . THR A 1 149 ? -46.638 2.838 67.726 1.00 96.56 149 THR A CA 1
ATOM 1159 C C . THR A 1 149 ? -48.073 2.467 68.126 1.00 96.56 149 THR A C 1
ATOM 1161 O O . THR A 1 149 ? -48.609 2.958 69.122 1.00 96.56 149 THR A O 1
ATOM 1164 N N . GLY A 1 150 ? -48.699 1.545 67.387 1.00 96.44 150 GLY A N 1
ATOM 1165 C CA . GLY A 1 150 ? -50.022 1.014 67.710 1.00 96.44 150 GLY A CA 1
ATOM 1166 C C . GLY A 1 150 ? -50.060 0.236 69.031 1.00 96.44 150 GLY A C 1
ATOM 1167 O O . GLY A 1 150 ? -51.009 0.383 69.805 1.00 96.44 150 GLY A O 1
ATOM 1168 N N . MET A 1 151 ? -49.041 -0.579 69.318 1.00 95.81 151 MET A N 1
ATOM 1169 C CA . MET A 1 151 ? -48.918 -1.295 70.592 1.00 95.81 151 MET A CA 1
ATOM 1170 C C . MET A 1 151 ? -48.671 -0.347 71.766 1.00 95.81 151 MET A C 1
ATOM 1172 O O . MET A 1 151 ? -49.321 -0.496 72.798 1.00 95.81 151 MET A O 1
ATOM 1176 N N . GLU A 1 152 ? -47.808 0.655 71.607 1.00 96.19 152 GLU A N 1
ATOM 1177 C CA . GLU A 1 152 ? -47.575 1.693 72.617 1.00 96.19 152 GLU A CA 1
ATOM 1178 C C . GLU A 1 152 ? -48.862 2.460 72.949 1.00 96.19 152 GLU A C 1
ATOM 1180 O O . GLU A 1 152 ? -49.145 2.727 74.118 1.00 96.19 152 GLU A O 1
ATOM 1185 N N . GLY A 1 153 ? -49.685 2.770 71.941 1.00 95.44 153 GLY A N 1
ATOM 1186 C CA . GLY A 1 153 ? -51.002 3.378 72.142 1.00 95.44 153 GLY A CA 1
ATOM 1187 C C . GLY A 1 153 ? -51.952 2.488 72.952 1.00 95.44 153 GLY A C 1
ATOM 1188 O O . GLY A 1 153 ? -52.581 2.957 73.903 1.00 95.44 153 GLY A O 1
ATOM 1189 N N . LYS A 1 154 ? -52.022 1.189 72.626 1.00 95.50 154 LYS A N 1
ATOM 1190 C CA . LYS A 1 154 ? -52.826 0.210 73.382 1.00 95.50 154 LYS A CA 1
ATOM 1191 C C . LYS A 1 154 ? -52.338 0.050 74.821 1.00 95.50 154 LYS A C 1
ATOM 1193 O O . LYS A 1 154 ? -53.165 -0.033 75.724 1.00 95.50 154 LYS A O 1
ATOM 1198 N N . LEU A 1 155 ? -51.021 0.028 75.036 1.00 94.62 155 LEU A N 1
ATOM 1199 C CA . LEU A 1 155 ? -50.424 -0.080 76.365 1.00 94.62 155 LEU A CA 1
ATOM 1200 C C . LEU A 1 155 ? -50.814 1.120 77.234 1.00 94.62 155 LEU A C 1
ATOM 1202 O O . LEU A 1 155 ? -51.362 0.922 78.313 1.00 94.62 155 LEU A O 1
ATOM 1206 N N . LYS A 1 156 ? -50.646 2.348 76.722 1.00 95.00 156 LYS A N 1
ATOM 1207 C CA . LYS A 1 156 ? -51.056 3.578 77.423 1.00 95.00 156 LYS A CA 1
ATOM 1208 C C . LYS A 1 156 ? -52.545 3.585 77.764 1.00 95.00 156 LYS A C 1
ATOM 1210 O O . LYS A 1 156 ? -52.920 3.951 78.873 1.00 95.00 156 LYS A O 1
ATOM 1215 N N . SER A 1 157 ? -53.399 3.166 76.827 1.00 93.44 157 SER A N 1
ATOM 1216 C CA . SER A 1 157 ? -54.842 3.059 77.074 1.00 93.44 157 SER A CA 1
ATOM 1217 C C . SER A 1 157 ? -55.156 2.041 78.171 1.00 93.44 157 SER A C 1
ATOM 1219 O O . SER A 1 157 ? -55.994 2.306 79.026 1.00 93.44 157 SER A O 1
ATOM 1221 N N . SER A 1 158 ? -54.491 0.883 78.158 1.00 92.75 158 SER A N 1
ATOM 1222 C CA . SER A 1 158 ? -54.681 -0.154 79.175 1.00 92.75 158 SER A CA 1
ATOM 1223 C C . SER A 1 158 ? -54.189 0.299 80.552 1.00 92.75 158 SER A C 1
ATOM 1225 O O . SER A 1 158 ? -54.850 0.033 81.553 1.00 92.75 158 SER A O 1
ATOM 1227 N N . GLU A 1 159 ? -53.071 1.027 80.615 1.00 93.25 159 GLU A N 1
ATOM 1228 C CA . GLU A 1 159 ? -52.572 1.645 81.847 1.00 93.25 159 GLU A CA 1
ATOM 1229 C C . GLU A 1 159 ? -53.575 2.659 82.412 1.00 93.25 159 GLU A C 1
ATOM 1231 O O . GLU A 1 159 ? -53.931 2.559 83.587 1.00 93.25 159 GLU A O 1
ATOM 1236 N N . GLN A 1 160 ? -54.107 3.557 81.575 1.00 91.88 160 GLN A N 1
ATOM 1237 C CA . GLN A 1 160 ? -55.145 4.517 81.971 1.00 91.88 160 GLN A CA 1
ATOM 1238 C C . GLN A 1 160 ? -56.423 3.828 82.463 1.00 91.88 160 GLN A C 1
ATOM 1240 O O . GLN A 1 160 ? -56.991 4.216 83.485 1.00 91.88 160 GLN A O 1
ATOM 1245 N N . GLU A 1 161 ? -56.881 2.788 81.765 1.00 91.44 161 GLU A N 1
ATOM 1246 C CA . GLU A 1 161 ? -58.061 2.020 82.167 1.00 91.44 161 GLU A CA 1
ATOM 1247 C C . GLU A 1 161 ? -57.832 1.348 83.528 1.00 91.44 161 GLU A C 1
ATOM 1249 O O . GLU A 1 161 ? -58.681 1.433 84.419 1.00 91.44 161 GLU A O 1
ATOM 1254 N N . ARG A 1 162 ? -56.644 0.771 83.747 1.00 90.88 162 ARG A N 1
ATOM 1255 C CA . ARG A 1 162 ? -56.261 0.156 85.023 1.00 90.88 162 ARG A CA 1
ATOM 1256 C C . ARG A 1 162 ? -56.207 1.171 86.165 1.00 90.88 162 ARG A C 1
ATOM 1258 O O . ARG A 1 162 ? -56.655 0.859 87.268 1.00 90.88 162 ARG A O 1
ATOM 1265 N N . GLU A 1 163 ? -55.681 2.368 85.919 1.00 90.38 163 GLU A N 1
ATOM 1266 C CA . GLU A 1 163 ? -55.686 3.469 86.889 1.00 90.38 163 GLU A CA 1
ATOM 1267 C C . GLU A 1 163 ? -57.110 3.928 87.220 1.00 90.38 163 GLU A C 1
ATOM 1269 O O . GLU A 1 163 ? -57.441 4.088 88.396 1.00 90.38 163 GLU A O 1
ATOM 1274 N N . SER A 1 164 ? -57.977 4.062 86.211 1.00 88.06 164 SER A N 1
ATOM 1275 C CA . SER A 1 164 ? -59.382 4.439 86.412 1.00 88.06 164 SER A CA 1
ATOM 1276 C C . SER A 1 164 ? -60.145 3.407 87.255 1.00 88.06 164 SER A C 1
ATOM 1278 O O . SER A 1 164 ? -60.869 3.767 88.186 1.00 88.06 164 SER A O 1
ATOM 1280 N N . LEU A 1 165 ? -59.918 2.113 87.001 1.00 87.19 165 LEU A N 1
ATOM 1281 C CA . LEU A 1 165 ? -60.492 1.012 87.775 1.00 87.19 165 LEU A CA 1
ATOM 1282 C C . LEU A 1 165 ? -59.959 1.000 89.211 1.00 87.19 165 LEU A C 1
ATOM 1284 O O . LEU A 1 165 ? -60.728 0.789 90.148 1.00 87.19 165 LEU A O 1
ATOM 1288 N N . ALA A 1 166 ? -58.663 1.258 89.403 1.00 85.50 166 ALA A N 1
ATOM 1289 C CA . ALA A 1 166 ? -58.067 1.362 90.731 1.00 85.50 166 ALA A CA 1
ATOM 1290 C C . ALA A 1 166 ? -58.672 2.525 91.539 1.00 85.50 166 ALA A C 1
ATOM 1292 O O . ALA A 1 166 ? -59.021 2.339 92.703 1.00 85.50 166 ALA A O 1
ATOM 1293 N N . GLN A 1 167 ? -58.867 3.695 90.920 1.00 82.00 167 GLN A N 1
ATOM 1294 C CA . GLN A 1 167 ? -59.536 4.839 91.551 1.00 82.00 167 GLN A CA 1
ATOM 1295 C C . GLN A 1 167 ? -61.002 4.536 91.885 1.00 82.00 167 GLN A C 1
ATOM 1297 O O . GLN A 1 167 ? -61.452 4.806 93.000 1.00 82.00 167 GLN A O 1
ATOM 1302 N N . SER A 1 168 ? -61.744 3.922 90.959 1.00 80.06 168 SER A N 1
ATOM 1303 C CA . SER A 1 168 ? -63.138 3.527 91.189 1.00 80.06 168 SER A CA 1
ATOM 1304 C C . SER A 1 168 ? -63.267 2.537 92.352 1.00 80.06 168 SER A C 1
ATOM 1306 O O . SER A 1 168 ? -64.146 2.704 93.197 1.00 80.06 168 SER A O 1
ATOM 1308 N N . LYS A 1 169 ? -62.350 1.567 92.460 1.00 76.38 169 LYS A N 1
ATOM 1309 C CA . LYS A 1 169 ? -62.322 0.603 93.566 1.00 76.38 169 LYS A CA 1
ATOM 1310 C C . LYS A 1 169 ? -62.074 1.271 94.924 1.00 76.38 169 LYS A C 1
ATOM 1312 O O . LYS A 1 169 ? -62.797 0.978 95.868 1.00 76.38 169 LYS A O 1
ATOM 1317 N N . ILE A 1 170 ? -61.120 2.202 95.010 1.00 75.75 170 ILE A N 1
ATOM 1318 C CA . ILE A 1 170 ? -60.861 2.977 96.240 1.00 75.75 170 ILE A CA 1
ATOM 1319 C C . ILE A 1 170 ? -62.105 3.774 96.659 1.00 75.75 170 ILE A C 1
ATOM 1321 O O . ILE A 1 170 ? -62.410 3.863 97.842 1.00 75.75 170 ILE A O 1
ATOM 1325 N N . THR A 1 171 ? -62.842 4.318 95.688 1.00 72.62 171 THR A N 1
ATOM 1326 C CA . THR A 1 171 ? -64.053 5.116 95.942 1.00 72.62 171 THR A CA 1
ATOM 1327 C C . THR A 1 171 ? -65.227 4.264 96.451 1.00 72.62 171 THR A C 1
ATOM 1329 O O . THR A 1 171 ? -66.089 4.777 97.149 1.00 72.62 171 THR A O 1
ATOM 1332 N N . LEU A 1 172 ? -65.275 2.972 96.108 1.00 68.31 172 LEU A N 1
ATOM 1333 C CA . LEU A 1 172 ? -66.303 2.020 96.558 1.00 68.31 172 LEU A CA 1
ATOM 1334 C C . LEU A 1 172 ? -66.002 1.383 97.927 1.00 68.31 172 LEU A C 1
ATOM 1336 O O . LEU A 1 172 ? -66.903 0.810 98.534 1.00 68.31 172 LEU A O 1
ATOM 1340 N N . GLU A 1 173 ? -64.750 1.436 98.388 1.00 63.62 173 GLU A N 1
ATOM 1341 C CA . GLU A 1 173 ? -64.297 0.867 99.670 1.00 63.62 173 GLU A CA 1
ATOM 1342 C C . GLU A 1 173 ? -64.246 1.908 100.819 1.00 63.62 173 GLU A C 1
ATOM 1344 O O . GLU A 1 173 ? -63.892 1.545 101.943 1.00 63.62 173 GLU A O 1
ATOM 1349 N N . GLN A 1 174 ? -64.615 3.173 100.563 1.00 45.31 174 GLN A N 1
ATOM 1350 C CA . GLN A 1 174 ? -64.787 4.258 101.551 1.00 45.31 174 GLN A CA 1
ATOM 1351 C C . GLN A 1 174 ? -66.266 4.529 101.843 1.00 45.31 174 GLN A C 1
ATOM 1353 O O . GLN A 1 174 ? -66.570 4.834 103.019 1.00 45.31 174 GLN A O 1
#

pLDDT: mean 89.21, std 16.47, range [37.44, 98.56]

Organism: Culex pipiens (NCBI:txid7175)

Secondary structure (DSSP, 8-state):
-PPPP--------------TTTT--HHHHHHHHHHHHHHHHHHHHHHHHHHHHHHHHHHHHHHHHHHHHHHHHHHHHHHHHHHHHHHHHHHHHHHHHHHHHHHHHHHHHHHHHHHHHHHHHHHHHHHHHHHHHHHHHHHHHHHHHHHHHHHHHHHHHHHHHHHHHHHHHHHH--

Radius of gyration: 68.38 Å; chains: 1; bounding box: 140×25×186 Å

Foldseek 3Di:
DDDDDDDDDDDDDDDPPQPPPNPDDPVVNVVVVVVVVVVVVVVVVVVVVVVVVVVVVVVVVVVVVVVVVVVVVVVVVVVVVVVVVVVVVVVVVVVVVVVVVVVVVVVVVVVVVVVVVVVVVVVVVVVVVVVVVVVVVVVVVVVVVVVVVVVVVVVVVVVVVVVVVVVVVVVVVD

Sequence (174 aa):
MDPPSSTSSEQDSGAKKASPFDNLGRDDLVKKCRGLLGIAQKAKQAKDECQEENRKLKEQLALAETQKTADKECLRAMQEVVETLTQQKLQAAMKVDELEKSLSGLRRELDSAALLREQLEKISVENEAFKRQIDRLTEENEELLGAITGMEGKLKSSEQERESLAQSKITLEQ